Protein AF-A0A953EFM2-F1 (afdb_monomer_lite)

Radius of gyration: 13.0 Å; chains: 1; bounding box: 30×16×29 Å

pLDDT: mean 85.22, std 7.82, range [57.75, 94.94]

Structure (mmCIF, N/CA/C/O backbone):
data_AF-A0A953EFM2-F1
#
_entry.id   AF-A0A953EFM2-F1
#
loop_
_atom_site.group_PDB
_atom_site.id
_atom_site.type_symbol
_atom_site.label_atom_id
_atom_site.label_alt_id
_atom_site.label_comp_id
_atom_site.label_asym_id
_atom_site.label_entity_id
_atom_site.label_seq_id
_atom_site.pdbx_PDB_ins_code
_atom_site.Cartn_x
_atom_site.Cartn_y
_atom_site.Cartn_z
_atom_site.occupancy
_atom_site.B_iso_or_equiv
_atom_site.auth_seq_id
_atom_site.auth_comp_id
_atom_site.auth_asym_id
_atom_site.auth_atom_id
_atom_site.pdbx_PDB_model_num
ATOM 1 N N . TYR A 1 1 ? 4.447 -2.895 4.027 1.00 81.56 1 TYR A N 1
ATOM 2 C CA . TYR A 1 1 ? 5.329 -2.875 2.846 1.00 81.56 1 TYR A CA 1
ATOM 3 C C . TYR A 1 1 ? 4.741 -3.824 1.824 1.00 81.56 1 TYR A C 1
ATOM 5 O O . TYR A 1 1 ? 4.460 -4.961 2.185 1.00 81.56 1 TYR A O 1
ATOM 13 N N . LEU A 1 2 ? 4.494 -3.344 0.610 1.00 86.12 2 LEU A N 1
ATOM 14 C CA . LEU A 1 2 ? 3.969 -4.132 -0.500 1.00 86.12 2 LEU A CA 1
ATOM 15 C C . LEU A 1 2 ? 5.120 -4.333 -1.494 1.00 86.12 2 LEU A C 1
ATOM 17 O O . LEU A 1 2 ? 5.646 -3.337 -1.989 1.00 86.12 2 LEU A O 1
ATOM 21 N N . PRO A 1 3 ? 5.584 -5.573 -1.724 1.00 87.69 3 PRO A N 1
ATOM 22 C CA . PRO A 1 3 ? 6.613 -5.831 -2.724 1.00 87.69 3 PRO A CA 1
ATOM 23 C C . PRO A 1 3 ? 6.154 -5.422 -4.128 1.00 87.69 3 PRO A C 1
ATOM 25 O O . PRO A 1 3 ? 4.965 -5.495 -4.441 1.00 87.69 3 PRO A O 1
ATOM 28 N N . LEU A 1 4 ? 7.107 -5.056 -4.988 1.00 85.75 4 LEU A N 1
ATOM 29 C CA . LEU A 1 4 ? 6.825 -4.746 -6.389 1.00 85.75 4 LEU A CA 1
ATOM 30 C C . LEU A 1 4 ? 6.095 -5.919 -7.064 1.00 85.75 4 LEU A C 1
ATOM 32 O O . LEU A 1 4 ? 6.503 -7.073 -6.924 1.00 85.75 4 LEU A O 1
ATOM 36 N N . GLY A 1 5 ? 5.012 -5.613 -7.780 1.00 85.06 5 GLY A N 1
ATOM 37 C 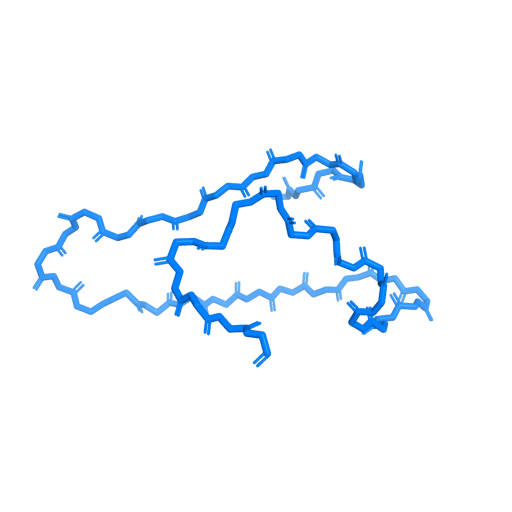CA . GLY A 1 5 ? 4.192 -6.602 -8.481 1.00 85.06 5 GLY A CA 1
ATOM 38 C C . GLY A 1 5 ? 3.329 -7.490 -7.577 1.00 85.06 5 GLY A C 1
ATOM 39 O O . GLY A 1 5 ? 2.681 -8.404 -8.088 1.00 85.06 5 GLY A O 1
ATOM 40 N N . CYS A 1 6 ? 3.295 -7.269 -6.254 1.00 89.62 6 CYS A N 1
ATOM 41 C CA . CYS A 1 6 ? 2.421 -8.056 -5.391 1.00 89.62 6 CYS A CA 1
ATOM 42 C C . CYS A 1 6 ? 0.951 -7.668 -5.593 1.00 89.62 6 CYS A C 1
ATOM 44 O O . CYS A 1 6 ? 0.560 -6.497 -5.533 1.00 89.62 6 CYS A O 1
ATOM 46 N N . VAL A 1 7 ? 0.115 -8.683 -5.797 1.00 92.00 7 VAL A N 1
ATOM 47 C CA . VAL A 1 7 ? -1.334 -8.505 -5.803 1.00 92.00 7 VAL A CA 1
AT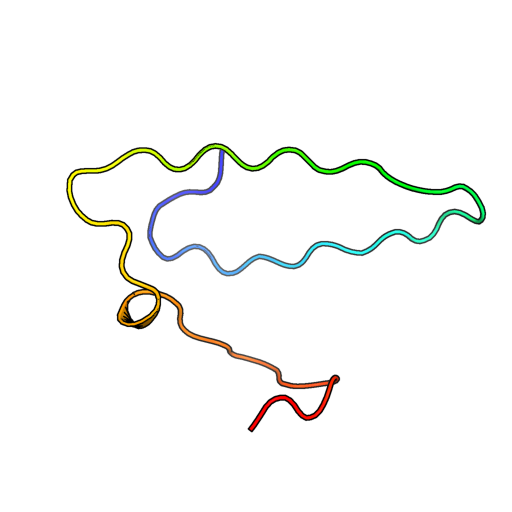OM 48 C C . VAL A 1 7 ? -1.797 -8.293 -4.370 1.00 92.00 7 VAL A C 1
ATOM 50 O O . VAL A 1 7 ? -1.501 -9.098 -3.487 1.00 92.00 7 VAL A O 1
ATOM 53 N N . HIS A 1 8 ? -2.533 -7.214 -4.135 1.00 90.50 8 HIS A N 1
ATOM 54 C CA . HIS A 1 8 ? -3.083 -6.896 -2.826 1.00 90.50 8 HIS A CA 1
ATOM 55 C C . HIS A 1 8 ? -4.448 -6.217 -2.964 1.00 90.50 8 HIS A C 1
ATOM 57 O O . HIS A 1 8 ? -4.757 -5.596 -3.979 1.00 90.50 8 HIS A O 1
ATOM 63 N N . ARG A 1 9 ? -5.272 -6.345 -1.921 1.00 89.31 9 ARG A N 1
ATOM 64 C CA . ARG A 1 9 ? -6.587 -5.710 -1.801 1.00 89.31 9 ARG A CA 1
ATOM 65 C C . ARG A 1 9 ? -6.784 -5.276 -0.354 1.00 89.31 9 ARG A C 1
ATOM 67 O O . ARG A 1 9 ? -6.411 -6.005 0.563 1.00 89.31 9 ARG A O 1
ATOM 74 N N . LEU A 1 10 ? -7.355 -4.093 -0.162 1.00 89.25 10 LEU A N 1
ATOM 75 C CA . LEU A 1 10 ? -7.724 -3.571 1.150 1.00 89.25 10 LEU A CA 1
ATOM 76 C C . LEU A 1 10 ? -9.244 -3.447 1.226 1.00 89.25 10 LEU A C 1
ATOM 78 O O . LEU A 1 10 ? -9.887 -2.976 0.289 1.00 89.25 10 LEU A O 1
ATOM 82 N N . GLU A 1 11 ? -9.804 -3.864 2.353 1.00 90.38 11 GLU A N 1
ATOM 83 C CA . GLU A 1 11 ? -11.219 -3.734 2.681 1.00 90.38 11 GLU A CA 1
ATOM 84 C C . GLU A 1 11 ? -11.340 -3.232 4.123 1.00 90.38 11 GLU A C 1
ATOM 86 O O . GLU A 1 11 ? -10.537 -3.603 4.981 1.00 90.38 11 GLU A O 1
ATOM 91 N N . ASN A 1 12 ? -12.331 -2.379 4.389 1.00 93.44 12 ASN A N 1
ATOM 92 C CA . ASN A 1 12 ? -12.700 -1.983 5.744 1.00 93.44 12 ASN A CA 1
ATOM 93 C C . ASN A 1 12 ? -13.964 -2.751 6.170 1.00 93.44 12 ASN A C 1
ATOM 95 O O . ASN A 1 12 ? -15.063 -2.279 5.886 1.00 93.44 12 ASN A O 1
ATOM 99 N N . PRO A 1 13 ? -13.843 -3.906 6.851 1.00 92.88 13 PRO A N 1
ATOM 100 C CA . PRO A 1 13 ? -15.001 -4.666 7.328 1.00 92.88 13 PRO A CA 1
ATOM 101 C C . PRO A 1 13 ? -15.674 -4.021 8.552 1.00 92.88 13 PRO A C 1
ATOM 103 O O . PRO A 1 13 ? -16.727 -4.473 8.999 1.00 92.88 13 PRO A O 1
ATOM 106 N N . GLY A 1 14 ? -15.045 -3.003 9.148 1.00 92.69 14 GLY A N 1
ATOM 107 C CA . GLY A 1 14 ? -15.569 -2.298 10.307 1.00 92.69 14 GLY A CA 1
ATOM 108 C C . GLY A 1 14 ? -16.680 -1.315 9.946 1.00 92.69 14 GLY A C 1
ATOM 109 O O . GLY A 1 14 ? -16.792 -0.835 8.824 1.00 92.69 14 GLY A O 1
ATOM 110 N N . MET A 1 15 ? -17.476 -0.949 10.949 1.00 91.88 15 MET A N 1
ATOM 111 C CA . MET A 1 15 ? -18.539 0.057 10.811 1.00 91.88 15 MET A CA 1
ATOM 112 C C . MET A 1 15 ? -18.057 1.487 11.117 1.00 91.88 15 MET A C 1
ATOM 114 O O . MET A 1 15 ? -18.865 2.405 11.236 1.00 91.88 15 MET A O 1
ATOM 118 N N . ILE A 1 16 ? -16.745 1.677 11.283 1.00 94.94 16 ILE A N 1
ATOM 119 C CA . ILE A 1 16 ? -16.117 2.956 11.638 1.00 94.94 16 ILE A CA 1
ATOM 120 C C . ILE A 1 16 ? -15.296 3.450 10.437 1.00 94.94 16 ILE A C 1
ATOM 122 O O . ILE A 1 16 ? -14.681 2.623 9.754 1.00 94.94 16 ILE A O 1
ATOM 126 N N . PRO A 1 17 ? -15.251 4.772 10.168 1.00 94.06 17 PRO A N 1
ATOM 127 C CA . PRO A 1 17 ? -14.405 5.328 9.118 1.00 94.06 17 PRO A CA 1
ATOM 128 C C . PRO A 1 17 ? -12.930 4.943 9.286 1.00 94.06 17 PRO A C 1
ATOM 130 O O . PRO A 1 17 ? -12.329 5.172 10.337 1.00 94.06 17 PRO A O 1
ATOM 133 N N . LEU A 1 18 ? -12.350 4.384 8.224 1.00 93.25 18 LEU A N 1
ATOM 134 C CA . LEU A 1 18 ? -10.926 4.079 8.132 1.00 93.25 18 LEU A CA 1
ATOM 135 C C . LEU A 1 18 ? -10.199 5.238 7.446 1.00 93.25 18 LEU A C 1
ATOM 137 O O . LEU A 1 18 ? -10.604 5.676 6.372 1.00 93.25 18 LEU A O 1
ATOM 141 N N . ASN A 1 19 ? -9.094 5.686 8.039 1.00 93.38 19 ASN A N 1
ATOM 142 C CA . ASN A 1 19 ? -8.150 6.591 7.389 1.00 93.38 19 ASN A CA 1
ATOM 143 C C . ASN A 1 19 ? -6.959 5.769 6.888 1.00 93.38 19 ASN A C 1
ATOM 145 O O . ASN A 1 19 ? -6.301 5.099 7.685 1.00 93.38 19 ASN A O 1
ATOM 149 N N . LEU A 1 20 ? -6.691 5.813 5.583 1.00 91.75 20 LEU A N 1
ATOM 150 C CA . LEU A 1 20 ? -5.562 5.128 4.957 1.00 91.75 20 LEU A CA 1
AT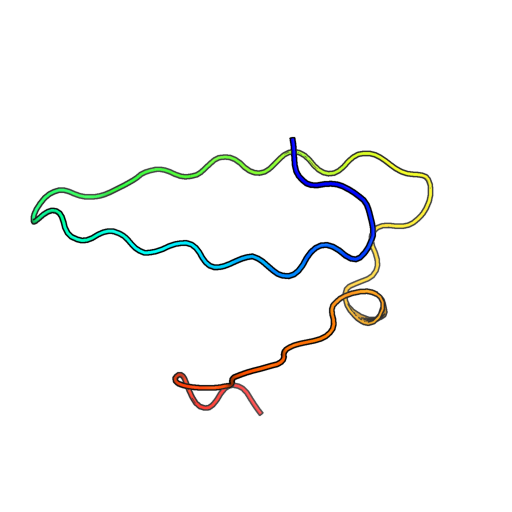OM 151 C C . LEU A 1 20 ? -4.520 6.157 4.518 1.00 91.75 20 LEU A C 1
ATOM 153 O O . LEU A 1 20 ? -4.860 7.159 3.893 1.00 91.75 20 LEU A O 1
ATOM 157 N N . ILE A 1 21 ? -3.255 5.886 4.827 1.00 92.25 21 ILE A N 1
ATOM 158 C CA . ILE A 1 21 ? -2.112 6.641 4.315 1.00 92.25 21 ILE A CA 1
ATOM 159 C C . ILE A 1 21 ? -1.277 5.671 3.487 1.00 92.25 21 ILE A C 1
ATOM 161 O O . ILE A 1 21 ? -0.767 4.681 4.013 1.00 92.25 21 ILE A O 1
ATOM 165 N N . GLU A 1 22 ? -1.143 5.963 2.201 1.00 88.50 22 GLU A N 1
ATOM 166 C CA . GLU A 1 22 ? -0.244 5.254 1.299 1.00 88.50 22 GLU A CA 1
ATOM 167 C C . GLU A 1 22 ? 1.008 6.102 1.077 1.00 88.50 22 GLU A C 1
ATOM 169 O O . GLU A 1 22 ? 0.926 7.311 0.860 1.00 88.50 22 GLU A O 1
ATOM 174 N N . VAL A 1 23 ? 2.175 5.465 1.150 1.00 90.19 23 VAL A N 1
ATOM 175 C CA . VAL A 1 23 ? 3.457 6.100 0.844 1.00 90.19 23 VAL A CA 1
ATOM 176 C C . VAL A 1 23 ? 4.063 5.358 -0.330 1.00 90.19 23 VAL A C 1
ATOM 178 O O . VAL A 1 23 ? 4.430 4.189 -0.202 1.00 90.19 23 VAL A O 1
ATOM 181 N N . GLN A 1 24 ? 4.173 6.047 -1.459 1.00 85.44 24 GLN A N 1
ATOM 182 C CA . GLN A 1 24 ? 4.816 5.516 -2.650 1.00 85.44 24 GLN A CA 1
ATOM 183 C C . GLN A 1 24 ? 6.303 5.873 -2.633 1.00 85.44 24 GLN A C 1
ATOM 185 O O . GLN A 1 24 ? 6.685 7.001 -2.312 1.00 85.44 24 GLN A O 1
ATOM 190 N N . SER A 1 25 ? 7.153 4.902 -2.955 1.00 84.31 25 SER A N 1
ATOM 191 C CA . SER A 1 25 ? 8.602 5.074 -3.026 1.00 84.31 25 SER A CA 1
ATOM 192 C C . SER A 1 25 ? 9.124 4.531 -4.353 1.00 84.31 25 SER A C 1
ATOM 194 O O . SER A 1 25 ? 8.892 3.379 -4.703 1.00 84.31 25 SER A O 1
ATOM 196 N N . GLY A 1 26 ? 9.832 5.368 -5.110 1.00 85.88 26 GLY A N 1
ATOM 197 C CA . GLY A 1 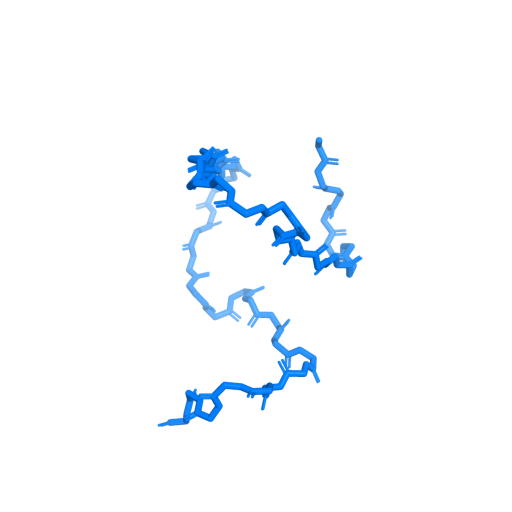26 ? 10.331 5.005 -6.434 1.00 85.88 26 GLY A CA 1
ATOM 198 C C . GLY A 1 26 ? 10.657 6.227 -7.284 1.00 85.88 26 GLY A C 1
ATOM 199 O O . GLY A 1 26 ? 10.378 7.359 -6.895 1.00 85.88 26 GLY A O 1
ATOM 200 N N . ALA A 1 27 ? 11.271 5.990 -8.443 1.00 87.12 27 ALA A N 1
ATOM 201 C CA . ALA A 1 27 ? 11.567 7.037 -9.425 1.00 87.12 27 ALA A CA 1
ATOM 202 C C . ALA A 1 27 ? 10.390 7.311 -10.382 1.00 87.12 27 ALA A C 1
ATOM 204 O O . ALA A 1 27 ? 10.394 8.324 -11.078 1.00 87.12 27 ALA A O 1
ATOM 205 N N . TYR A 1 28 ? 9.399 6.416 -10.418 1.00 84.12 28 TYR A N 1
ATOM 206 C CA . TYR A 1 28 ? 8.232 6.486 -11.288 1.00 84.12 28 TYR A CA 1
ATOM 207 C C . TYR A 1 28 ? 6.968 6.239 -10.468 1.00 84.12 28 TYR A C 1
ATOM 209 O O . TYR A 1 28 ? 6.923 5.278 -9.706 1.00 84.12 28 TYR A O 1
ATOM 217 N N . LEU A 1 29 ? 5.985 7.129 -10.601 1.00 82.75 29 LEU A N 1
ATOM 218 C CA . LEU A 1 29 ? 4.729 7.137 -9.838 1.00 82.75 29 LEU A CA 1
ATOM 219 C C . LEU A 1 29 ? 3.513 7.296 -10.773 1.00 82.75 29 LEU A C 1
ATOM 221 O O . LEU A 1 29 ? 2.488 7.849 -10.382 1.00 82.75 29 LEU A O 1
ATOM 225 N N . GLY A 1 30 ? 3.661 6.915 -12.045 1.00 83.62 30 GLY A N 1
ATOM 226 C CA . GLY A 1 30 ? 2.585 7.003 -13.029 1.00 83.62 30 GLY A CA 1
ATOM 227 C C . GLY A 1 30 ? 1.458 6.015 -12.725 1.00 83.62 30 GLY A C 1
ATOM 228 O O . GLY A 1 30 ? 1.697 4.913 -12.237 1.00 83.62 30 GLY A O 1
ATOM 229 N N . GLU A 1 31 ? 0.215 6.397 -13.027 1.00 81.00 31 GLU A N 1
ATOM 230 C CA . GLU A 1 31 ? -0.945 5.511 -12.846 1.00 81.00 31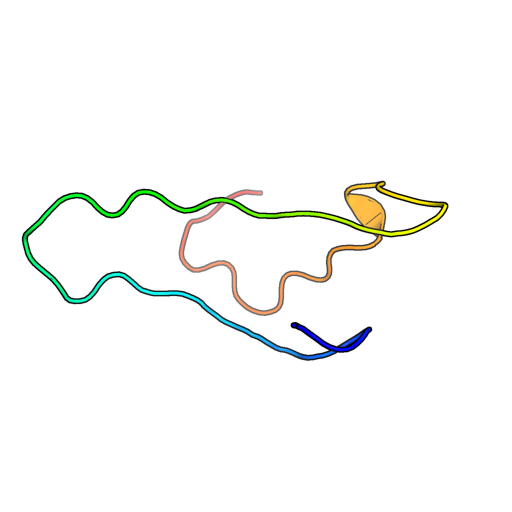 GLU A CA 1
ATOM 231 C C . GLU A 1 31 ? -0.976 4.335 -13.836 1.00 81.00 31 GLU A C 1
ATOM 233 O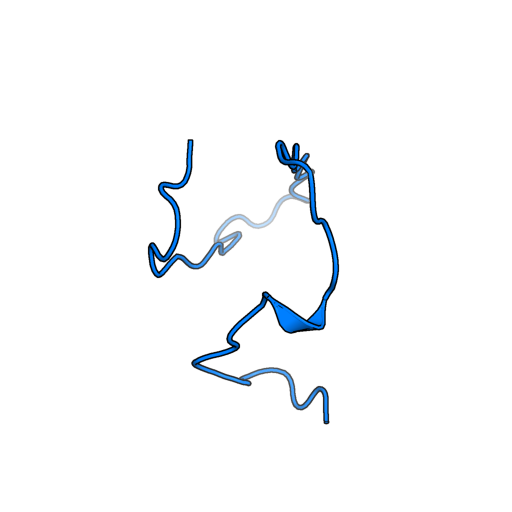 O . GLU A 1 31 ? -1.722 3.376 -13.635 1.00 81.00 31 GLU A O 1
ATOM 238 N N . ASP A 1 32 ? -0.181 4.401 -14.904 1.00 84.75 32 ASP A N 1
ATOM 239 C CA . ASP A 1 32 ? -0.031 3.355 -15.916 1.00 84.75 32 ASP A CA 1
ATOM 240 C C . ASP A 1 32 ? 0.763 2.138 -15.419 1.00 84.75 32 ASP A C 1
ATOM 242 O O . ASP A 1 32 ? 0.657 1.066 -16.010 1.00 84.75 32 ASP A O 1
ATOM 246 N N . ASP A 1 33 ? 1.482 2.265 -14.299 1.00 77.81 33 ASP A N 1
ATOM 247 C CA . ASP A 1 33 ? 2.127 1.139 -13.606 1.00 77.81 33 ASP A CA 1
ATOM 248 C C . ASP A 1 33 ? 1.147 0.353 -12.703 1.00 77.81 33 ASP A C 1
ATOM 250 O O . ASP A 1 33 ? 1.502 -0.636 -12.061 1.00 77.81 33 ASP A O 1
ATOM 254 N N . ILE A 1 34 ? -0.124 0.768 -12.640 1.00 83.31 34 ILE A N 1
ATOM 255 C CA . ILE A 1 34 ? -1.151 0.122 -11.817 1.00 83.31 34 ILE A CA 1
ATOM 256 C C . ILE A 1 34 ? -1.979 -0.843 -12.669 1.00 83.31 34 ILE A C 1
ATOM 258 O O . ILE A 1 34 ? -2.860 -0.444 -13.435 1.00 83.31 34 ILE A O 1
ATOM 262 N N . VAL A 1 35 ? -1.778 -2.145 -12.455 1.00 85.81 35 VAL A N 1
ATOM 263 C CA . VAL A 1 35 ? -2.621 -3.194 -13.047 1.00 85.81 35 VAL A CA 1
ATOM 264 C C . VAL A 1 35 ? -3.833 -3.463 -12.151 1.00 85.81 35 VAL A C 1
ATOM 266 O O . VAL A 1 35 ? -3.706 -3.987 -11.044 1.00 85.81 35 VAL A O 1
ATOM 269 N N . ARG A 1 36 ? -5.035 -3.134 -12.636 1.00 86.25 36 ARG A N 1
ATOM 270 C CA . ARG A 1 36 ? -6.306 -3.402 -11.942 1.00 86.25 36 ARG A CA 1
ATOM 271 C C . ARG A 1 36 ? -6.840 -4.772 -12.366 1.00 86.25 36 ARG A C 1
ATOM 273 O O . ARG A 1 36 ? -7.193 -4.962 -13.523 1.00 86.25 36 ARG A O 1
ATOM 280 N N . ILE A 1 37 ? -6.865 -5.727 -11.437 1.00 85.31 37 ILE A N 1
ATOM 281 C CA . ILE A 1 37 ? -7.231 -7.131 -11.719 1.00 85.31 37 ILE A CA 1
ATOM 282 C C . ILE A 1 37 ? -8.748 -7.344 -11.654 1.00 85.31 37 ILE A C 1
ATOM 284 O O . ILE A 1 37 ? -9.306 -8.082 -12.459 1.00 85.31 37 ILE A O 1
ATOM 288 N N . GLU A 1 38 ? -9.417 -6.674 -10.717 1.00 81.62 38 GLU A N 1
ATOM 289 C CA . GLU A 1 38 ? -10.871 -6.700 -10.570 1.00 81.62 38 GLU A CA 1
ATOM 290 C C . GLU A 1 38 ? -11.396 -5.265 -10.544 1.00 81.62 38 GLU A C 1
ATOM 292 O O . GLU A 1 38 ? -10.937 -4.448 -9.743 1.00 81.62 38 GLU A O 1
ATOM 297 N N . ASP A 1 39 ? -12.384 -4.966 -11.385 1.00 71.38 39 ASP A N 1
ATOM 298 C CA . ASP A 1 39 ? -13.129 -3.711 -11.321 1.00 71.38 39 ASP A CA 1
ATOM 299 C C . ASP A 1 39 ? -14.552 -3.965 -10.821 1.00 71.38 39 ASP A C 1
ATOM 301 O O . ASP A 1 39 ? -15.522 -4.012 -11.572 1.00 71.38 39 ASP A O 1
ATOM 305 N N . THR A 1 40 ? -14.680 -4.153 -9.509 1.00 73.25 40 THR A N 1
ATOM 306 C CA . THR A 1 40 ? -15.993 -4.282 -8.858 1.00 73.25 40 THR A CA 1
ATOM 307 C C . THR A 1 40 ? -16.726 -2.934 -8.751 1.00 73.25 40 THR A C 1
ATOM 309 O O . THR A 1 40 ? -17.873 -2.902 -8.316 1.00 73.25 40 THR A O 1
ATOM 312 N N . TYR A 1 41 ? -16.089 -1.815 -9.124 1.00 74.06 41 TYR A N 1
ATOM 313 C CA . TYR A 1 41 ? -16.622 -0.463 -8.925 1.00 74.06 41 TYR A CA 1
ATOM 314 C C . TYR A 1 41 ? -16.942 0.288 -10.230 1.00 74.06 41 TYR A C 1
ATOM 316 O O . TYR A 1 41 ? -17.431 1.414 -10.148 1.00 74.06 41 TYR A O 1
ATOM 324 N N . GLY A 1 42 ? -16.708 -0.312 -11.402 1.00 68.12 42 GLY A N 1
ATOM 325 C CA . GLY A 1 42 ? -17.113 0.206 -12.714 1.00 68.12 42 GLY A CA 1
ATOM 326 C C . GLY A 1 42 ? -16.408 1.500 -13.124 1.00 68.12 42 GLY A C 1
ATOM 327 O O . GLY A 1 42 ? -17.049 2.404 -13.656 1.00 68.12 42 GLY A O 1
ATOM 328 N N . ARG A 1 43 ? -15.112 1.626 -12.831 1.00 69.38 43 ARG A N 1
ATOM 329 C CA . ARG A 1 43 ? -14.309 2.829 -13.103 1.00 69.38 43 ARG A CA 1
ATOM 330 C C . ARG A 1 43 ? -13.615 2.679 -14.461 1.00 69.38 43 ARG A C 1
ATOM 332 O O . ARG A 1 43 ? -12.399 2.509 -14.507 1.00 69.38 43 ARG A O 1
ATOM 339 N N . ALA A 1 44 ? -14.405 2.693 -15.535 1.00 57.75 44 ALA A N 1
ATOM 340 C CA . ALA A 1 44 ? -13.932 2.711 -16.923 1.00 57.75 44 ALA A CA 1
ATOM 341 C C . ALA A 1 44 ? -14.008 4.121 -17.521 1.00 57.75 44 ALA A C 1
ATOM 343 O O . ALA A 1 44 ? -14.986 4.839 -17.207 1.00 57.75 44 ALA A O 1
#

Secondary structure (DSSP, 8-state):
---TT--------SSSPPP------SS---GGG---S--TT---

Foldseek 3Di:
DADQPDDDDDDDPDPDDDDDDDDDDDPDDDPVSDDDPDDPPPPD

Sequence (44 aa):
YLPLGCVHRLENPGMIPLNLIEVQSGAYLGEDDIVRIEDTYGRA